Protein AF-A0AA85KS07-F1 (afdb_monomer_lite)

InterPro domains:
  IPR002778 Signal recognition particle, SRP19 subunit [PF01922] (4-51)
  IPR002778 Signal recognition particle, SRP19 subunit [PTHR17453] (4-79)
  IPR036521 Signal recognition particle, subunit SRP19-like superfamily [G3DSA:3.30.56.30] (2-64)
  IPR036521 Signal recognition particle, subunit SRP19-like superfamily [SSF69695] (4-55)

Organism: Trichobilharzia regenti (NCBI:txid157069)

Foldseek 3Di:
DQDADPPDPCRVDPVRRHDDDDDAADPVLAGPDPCDSDPVSVVVVCVVCVVVVVVPDPPPPDDDDDDDDDDDDDDDDDDDD

pLDDT: mean 76.14, std 23.38, range [34.03, 97.0]

Sequence (81 aa):
MLQVHPRERDAFEPMNKWRVRVHLKNDDGTPINEQFPNRQALLLYLGKVIPVIRSKRPQTSGSNTTDQNFQGKKNKRKGKK

Structure (mmCIF, N/CA/C/O backbone):
data_AF-A0AA85KS07-F1
#
_entry.id   AF-A0AA85KS07-F1
#
loop_
_atom_site.group_PDB
_atom_site.id
_atom_site.type_symbol
_atom_site.label_atom_id
_atom_site.label_alt_id
_atom_site.label_comp_id
_atom_site.label_asym_id
_atom_site.label_entity_id
_atom_site.label_seq_id
_atom_site.pdbx_PDB_ins_code
_atom_site.Cartn_x
_atom_site.Cartn_y
_atom_site.Cartn_z
_atom_site.occupancy
_atom_site.B_iso_or_equiv
_atom_site.auth_seq_id
_atom_site.auth_comp_id
_atom_site.auth_asym_id
_atom_site.auth_atom_id
_atom_site.pdbx_PDB_model_num
ATOM 1 N N . MET A 1 1 ? -6.228 6.174 -19.196 1.00 55.50 1 MET A N 1
ATOM 2 C CA . MET A 1 1 ? -4.839 6.647 -19.376 1.00 55.50 1 MET A CA 1
ATOM 3 C C . MET A 1 1 ? -3.996 6.118 -18.222 1.00 55.50 1 MET A C 1
ATOM 5 O O . MET A 1 1 ? -4.363 6.350 -17.072 1.00 55.50 1 MET A O 1
ATOM 9 N N . LEU A 1 2 ? -2.952 5.337 -18.510 1.00 71.44 2 LEU A N 1
ATOM 10 C CA . LEU A 1 2 ? -1.998 4.883 -17.494 1.00 71.44 2 LEU A CA 1
ATOM 11 C C . LEU A 1 2 ? -1.221 6.105 -16.987 1.00 71.44 2 LEU A C 1
ATOM 13 O O . LEU A 1 2 ? -0.774 6.918 -17.793 1.00 71.44 2 LEU A O 1
ATOM 17 N N . GLN A 1 3 ? -1.134 6.272 -15.668 1.00 84.31 3 GLN A N 1
ATOM 18 C CA . GLN A 1 3 ? -0.502 7.438 -15.052 1.00 84.31 3 GLN A CA 1
ATOM 19 C C . GLN A 1 3 ? 0.830 7.038 -14.430 1.00 84.31 3 GLN A C 1
ATOM 21 O O . GLN A 1 3 ? 0.880 6.085 -13.658 1.00 84.31 3 GLN A O 1
ATOM 26 N N . VAL A 1 4 ? 1.872 7.800 -14.753 1.00 91.50 4 VAL A N 1
ATOM 27 C CA . VAL A 1 4 ? 3.202 7.695 -14.148 1.00 91.50 4 VAL A CA 1
ATOM 28 C C . VAL A 1 4 ? 3.213 8.475 -12.834 1.00 91.50 4 VAL A C 1
ATOM 30 O O . VAL A 1 4 ? 2.577 9.529 -12.721 1.00 91.50 4 VAL A O 1
ATOM 33 N N . HIS A 1 5 ? 3.906 7.955 -11.821 1.00 90.56 5 HIS A N 1
ATOM 34 C CA . HIS A 1 5 ? 4.105 8.689 -10.578 1.00 90.56 5 HIS A CA 1
ATOM 35 C C . HIS A 1 5 ? 4.972 9.938 -10.845 1.00 90.56 5 HIS A C 1
ATOM 37 O O . HIS A 1 5 ? 6.016 9.804 -11.471 1.00 90.56 5 HIS A O 1
ATOM 43 N N . PRO A 1 6 ? 4.618 11.146 -1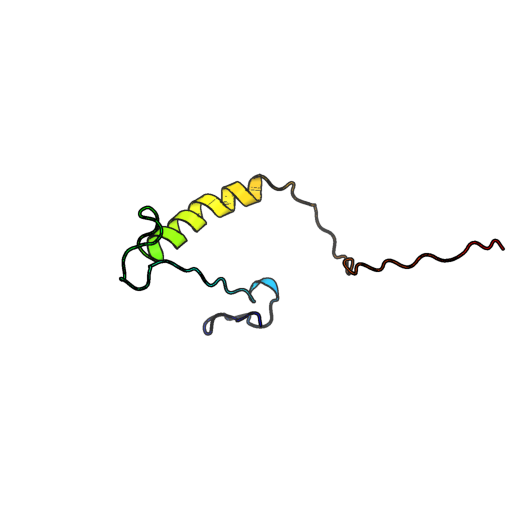0.365 1.00 92.50 6 PRO A N 1
ATOM 44 C CA . PRO A 1 6 ? 5.350 12.374 -10.713 1.00 92.50 6 PRO A CA 1
ATOM 45 C C . PRO A 1 6 ? 6.843 12.388 -10.352 1.00 92.50 6 PRO A C 1
ATOM 47 O O . PRO A 1 6 ? 7.595 13.180 -10.902 1.00 92.50 6 PRO A O 1
ATOM 50 N N . ARG A 1 7 ? 7.268 11.538 -9.407 1.00 93.12 7 ARG A N 1
ATOM 51 C CA . ARG A 1 7 ? 8.677 11.392 -8.991 1.00 93.12 7 ARG A CA 1
ATOM 52 C C . ARG A 1 7 ? 9.409 10.229 -9.670 1.00 93.12 7 ARG A C 1
ATOM 54 O O . ARG A 1 7 ? 10.524 9.914 -9.271 1.00 93.12 7 ARG A O 1
ATOM 61 N N . GLU A 1 8 ? 8.766 9.555 -10.616 1.00 92.94 8 GLU A N 1
ATOM 62 C CA . GLU A 1 8 ? 9.384 8.463 -11.364 1.00 92.94 8 GLU A CA 1
ATOM 63 C C . GLU A 1 8 ? 10.448 9.018 -12.316 1.00 92.94 8 GLU A C 1
ATOM 65 O O . GLU A 1 8 ? 10.170 9.963 -13.056 1.00 92.94 8 GLU A O 1
ATOM 70 N N . ARG A 1 9 ? 11.662 8.455 -12.287 1.00 91.00 9 ARG A N 1
ATOM 71 C CA . ARG A 1 9 ? 12.784 8.948 -13.109 1.00 91.00 9 ARG A CA 1
ATOM 72 C C . ARG A 1 9 ? 12.608 8.542 -14.567 1.00 91.00 9 ARG A C 1
ATOM 74 O O . ARG A 1 9 ? 12.687 9.380 -15.461 1.00 91.00 9 ARG A O 1
ATOM 81 N N . ASP A 1 10 ? 12.279 7.272 -14.780 1.00 90.81 10 ASP A N 1
ATOM 82 C CA . ASP A 1 10 ? 12.150 6.678 -16.107 1.00 90.81 10 ASP A CA 1
ATOM 83 C C . ASP A 1 10 ? 10.681 6.662 -16.531 1.00 90.81 10 ASP A C 1
ATOM 85 O O . ASP A 1 10 ? 10.030 5.620 -16.625 1.00 90.81 10 ASP A O 1
ATOM 89 N N . ALA A 1 11 ? 10.129 7.853 -16.774 1.00 86.94 11 ALA 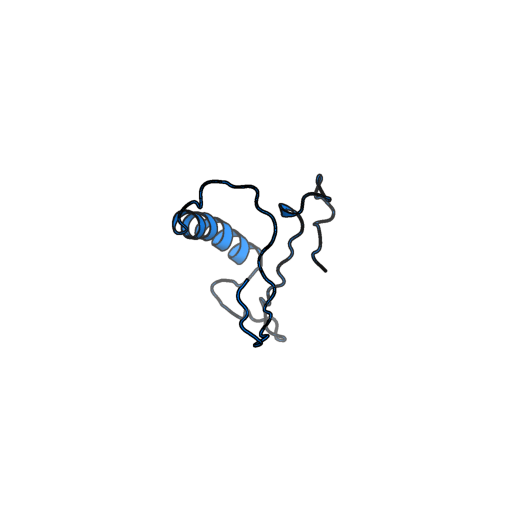A N 1
ATOM 90 C CA . ALA A 1 11 ? 8.709 8.030 -17.087 1.00 86.94 11 ALA A CA 1
ATOM 91 C C . ALA A 1 11 ? 8.275 7.397 -18.424 1.00 86.94 11 ALA A C 1
ATOM 93 O O . ALA A 1 11 ? 7.081 7.183 -18.663 1.00 86.94 11 ALA A O 1
ATOM 94 N N . PHE A 1 12 ? 9.224 7.111 -19.318 1.00 86.38 12 PHE A N 1
ATOM 95 C CA . PHE A 1 12 ? 8.944 6.527 -20.629 1.00 86.38 12 PHE A CA 1
ATOM 96 C C . PHE A 1 12 ? 8.843 5.002 -20.600 1.00 86.38 12 PHE A C 1
ATOM 98 O O . PHE A 1 12 ? 8.105 4.458 -21.429 1.00 86.38 12 PHE A O 1
ATOM 105 N N . GLU A 1 13 ? 9.483 4.351 -19.624 1.00 88.94 13 GLU A N 1
ATOM 106 C CA . GLU A 1 13 ? 9.500 2.898 -19.453 1.00 88.94 13 GLU A CA 1
ATOM 107 C C . GLU A 1 13 ? 8.066 2.355 -19.291 1.00 88.94 13 GLU A C 1
ATOM 109 O O . GLU A 1 13 ? 7.356 2.739 -18.350 1.00 88.94 13 GLU A O 1
ATOM 114 N N . PRO A 1 14 ? 7.587 1.485 -20.203 1.00 85.75 14 PRO A N 1
ATOM 115 C CA . PRO A 1 14 ? 6.247 0.910 -20.123 1.00 85.75 14 PRO A CA 1
ATOM 116 C C . PRO A 1 14 ? 5.941 0.225 -18.786 1.00 85.75 14 PRO A C 1
ATOM 118 O O . PRO A 1 14 ? 4.813 0.322 -18.296 1.00 85.75 14 PRO A O 1
ATOM 121 N N . MET A 1 15 ? 6.932 -0.416 -18.155 1.00 85.88 15 MET A N 1
ATOM 122 C CA . MET A 1 15 ? 6.759 -1.059 -16.846 1.00 85.88 15 MET A CA 1
ATOM 123 C C . MET A 1 15 ? 6.498 -0.082 -15.692 1.00 85.88 15 MET A C 1
ATOM 125 O O . MET A 1 15 ? 5.955 -0.506 -14.675 1.00 85.88 15 MET A O 1
ATOM 129 N N . ASN A 1 16 ? 6.780 1.210 -15.858 1.00 87.19 16 ASN A N 1
ATOM 130 C CA . ASN A 1 16 ? 6.558 2.232 -14.829 1.00 87.19 16 ASN A CA 1
ATOM 131 C C . ASN A 1 16 ? 5.194 2.936 -14.963 1.00 87.19 16 ASN A C 1
ATOM 133 O O . ASN A 1 16 ? 4.776 3.707 -14.095 1.00 87.19 16 ASN A O 1
ATOM 137 N N . LYS A 1 17 ? 4.453 2.661 -16.044 1.00 87.88 17 LYS A N 1
ATOM 138 C CA . LYS A 1 17 ? 3.150 3.271 -16.343 1.00 87.88 17 LYS A CA 1
ATOM 139 C C . LYS A 1 17 ? 2.006 2.467 -15.729 1.00 87.88 17 LYS A C 1
ATOM 141 O O . LYS A 1 17 ? 1.217 1.868 -16.451 1.00 87.88 17 LYS A O 1
ATOM 146 N N . TRP A 1 18 ? 1.859 2.492 -14.405 1.00 86.38 18 TRP A N 1
ATOM 147 C CA . TRP A 1 18 ? 0.741 1.817 -13.733 1.00 86.38 18 TRP A CA 1
ATOM 148 C C . TRP A 1 18 ? 0.177 2.627 -12.572 1.00 86.38 18 TRP A C 1
ATOM 150 O O . TRP A 1 18 ? 0.901 3.187 -11.754 1.00 86.38 18 TRP A O 1
ATOM 160 N N . ARG A 1 19 ? -1.156 2.640 -12.461 1.00 91.94 19 ARG A N 1
ATOM 161 C CA . ARG A 1 19 ? -1.855 3.199 -11.301 1.00 91.94 19 ARG A CA 1
ATOM 162 C C . ARG A 1 19 ? -3.110 2.401 -10.998 1.00 91.94 19 ARG A C 1
ATOM 164 O O . ARG A 1 19 ? -4.020 2.344 -11.822 1.00 91.94 19 ARG A O 1
ATOM 171 N N . VAL A 1 20 ? -3.186 1.876 -9.781 1.00 91.56 20 VAL A N 1
ATOM 172 C CA . VAL A 1 20 ? -4.362 1.166 -9.271 1.00 91.56 20 VAL A CA 1
ATOM 173 C C . VAL A 1 20 ? -5.131 2.091 -8.330 1.00 91.56 20 VAL A C 1
ATOM 175 O O . VAL A 1 20 ? -4.561 2.666 -7.402 1.00 91.56 20 VAL A O 1
ATOM 178 N N . ARG A 1 21 ? -6.431 2.264 -8.583 1.00 93.25 21 ARG A N 1
ATOM 179 C CA . ARG A 1 21 ? -7.343 2.991 -7.689 1.00 93.25 21 ARG A CA 1
ATOM 180 C C . ARG A 1 21 ? -8.095 1.961 -6.857 1.00 93.25 21 ARG A C 1
ATOM 182 O O . ARG A 1 21 ? -8.705 1.065 -7.424 1.00 93.25 21 ARG A O 1
ATOM 189 N N . VAL A 1 22 ? -8.030 2.093 -5.535 1.00 94.56 22 VAL A N 1
ATOM 190 C CA . VAL A 1 22 ? -8.671 1.171 -4.588 1.00 94.56 22 VAL A CA 1
ATOM 191 C C . VAL A 1 22 ? -9.620 1.959 -3.700 1.00 94.56 22 VAL A C 1
ATOM 193 O O . VAL A 1 22 ? -9.250 3.018 -3.186 1.00 94.56 22 VAL A O 1
ATOM 196 N N . HIS A 1 23 ? -10.829 1.433 -3.538 1.00 95.31 23 HIS A N 1
ATOM 197 C CA . HIS A 1 23 ? -11.807 1.927 -2.583 1.00 95.31 23 HIS A CA 1
ATOM 198 C C . HIS A 1 23 ? -11.495 1.310 -1.214 1.00 95.31 23 HIS A C 1
ATOM 200 O O . HIS A 1 23 ? -11.403 0.091 -1.107 1.00 95.31 23 HIS A O 1
ATOM 206 N N . LEU A 1 24 ? -11.246 2.139 -0.197 1.00 95.81 24 LEU A N 1
ATOM 207 C CA . LEU A 1 24 ? -10.824 1.673 1.135 1.00 95.81 24 LEU A CA 1
ATOM 208 C C . LEU A 1 24 ? -11.872 1.901 2.222 1.00 95.81 24 LEU A C 1
ATOM 210 O O . LEU A 1 24 ? -11.908 1.160 3.200 1.00 95.81 24 LEU A O 1
ATOM 214 N N . LYS A 1 25 ? -12.690 2.939 2.072 1.00 96.12 25 LYS A N 1
ATOM 215 C CA . LYS A 1 25 ? -13.649 3.386 3.076 1.00 96.12 25 LYS A CA 1
ATOM 216 C C . LYS A 1 25 ? -14.983 3.638 2.405 1.00 96.12 25 LYS A C 1
ATOM 218 O O . LYS A 1 25 ? -14.966 4.106 1.277 1.00 96.12 25 LYS A O 1
ATOM 223 N N . ASN A 1 26 ? -16.073 3.354 3.102 1.00 95.44 26 ASN A N 1
ATOM 224 C CA . ASN A 1 26 ? -17.410 3.761 2.691 1.00 95.44 26 ASN A CA 1
ATOM 225 C C . ASN A 1 26 ? -17.568 5.283 2.809 1.00 95.44 26 ASN A C 1
ATOM 227 O O . ASN A 1 26 ? -16.704 5.965 3.373 1.00 95.44 26 ASN A O 1
ATOM 231 N N . ASP A 1 27 ? -18.700 5.794 2.335 1.00 95.94 27 ASP A N 1
ATOM 232 C CA . ASP A 1 27 ? -19.044 7.216 2.424 1.00 95.94 27 ASP A CA 1
ATOM 233 C C . ASP A 1 27 ? -19.095 7.707 3.885 1.00 95.94 27 ASP A C 1
ATOM 235 O O . ASP A 1 27 ? -18.674 8.825 4.177 1.00 95.94 27 ASP A O 1
ATOM 239 N N . ASP A 1 28 ? -19.459 6.825 4.824 1.00 95.44 28 ASP A N 1
ATOM 240 C CA . ASP A 1 28 ? -19.464 7.085 6.275 1.00 95.44 28 ASP A CA 1
ATOM 241 C C . ASP A 1 28 ? -18.058 7.088 6.911 1.00 95.44 28 ASP A C 1
ATOM 243 O O . ASP A 1 28 ? -17.894 7.219 8.125 1.00 95.44 28 ASP A O 1
ATOM 247 N N . GLY A 1 29 ? -17.006 6.879 6.115 1.00 92.44 29 GLY A N 1
ATOM 248 C CA . GLY A 1 29 ? -15.615 6.857 6.567 1.00 92.44 29 GLY A CA 1
ATOM 249 C C . GLY A 1 29 ? -15.167 5.553 7.241 1.00 92.44 29 GLY A C 1
ATOM 250 O O . GLY A 1 29 ? -13.971 5.407 7.530 1.00 92.44 29 GLY A O 1
ATOM 251 N N . THR A 1 30 ? -16.075 4.596 7.446 1.00 95.12 30 THR A N 1
ATOM 252 C CA . THR A 1 30 ? -15.766 3.249 7.950 1.00 95.12 30 THR A CA 1
ATOM 253 C C . THR A 1 30 ? -14.985 2.436 6.913 1.00 95.12 30 THR A C 1
ATOM 255 O O . THR A 1 30 ? -15.200 2.604 5.710 1.00 95.12 30 THR A O 1
ATOM 258 N N . PRO A 1 31 ? -14.041 1.573 7.330 1.00 96.56 31 PRO A N 1
ATOM 259 C CA . PRO A 1 31 ? -13.289 0.752 6.389 1.00 96.56 31 PRO A CA 1
ATOM 260 C C . PRO A 1 31 ? -14.192 -0.301 5.734 1.00 96.56 31 PRO A C 1
ATOM 262 O O . PRO A 1 31 ? -14.965 -0.968 6.412 1.00 96.56 31 PRO A O 1
ATOM 265 N N . ILE A 1 32 ? -14.050 -0.489 4.418 1.00 96.06 32 ILE A N 1
ATOM 266 C CA . ILE A 1 32 ? -14.785 -1.527 3.663 1.00 96.06 32 ILE A CA 1
ATOM 267 C C . ILE A 1 32 ? -14.373 -2.926 4.126 1.00 96.06 32 ILE A C 1
ATOM 269 O O . ILE A 1 32 ? -15.176 -3.853 4.146 1.00 96.06 32 ILE A O 1
ATOM 273 N N . ASN A 1 33 ? -13.098 -3.081 4.479 1.00 95.50 33 ASN A N 1
ATOM 274 C CA . ASN A 1 33 ? -12.548 -4.306 5.030 1.00 95.50 33 ASN A CA 1
ATOM 275 C C . ASN A 1 33 ? -11.678 -3.950 6.236 1.00 95.50 33 ASN A C 1
ATOM 277 O O . ASN A 1 33 ? -10.697 -3.215 6.103 1.00 95.50 33 ASN A O 1
ATOM 281 N N . GLU A 1 34 ? -12.020 -4.501 7.397 1.00 95.12 34 GLU A N 1
ATOM 282 C CA . GLU A 1 34 ? -11.326 -4.262 8.666 1.00 95.12 34 GLU A CA 1
ATOM 283 C C . GLU A 1 34 ? -9.854 -4.693 8.645 1.00 95.12 34 GLU A C 1
ATOM 285 O O . GLU A 1 34 ? -9.036 -4.117 9.358 1.00 95.12 34 GLU A O 1
ATOM 290 N N . GLN A 1 35 ? -9.479 -5.647 7.785 1.00 95.06 35 GLN A N 1
ATOM 291 C CA . GLN A 1 35 ? -8.081 -6.055 7.595 1.00 95.06 35 GLN A CA 1
ATOM 292 C C . GLN A 1 35 ? -7.247 -4.981 6.879 1.00 95.06 35 GLN A C 1
ATOM 294 O O . GLN A 1 35 ? -6.020 -4.954 7.002 1.00 95.06 35 GLN A O 1
ATOM 299 N N . PHE A 1 36 ? -7.901 -4.083 6.134 1.00 96.31 36 PHE A N 1
ATOM 300 C CA . PHE A 1 36 ? -7.266 -3.022 5.352 1.00 96.31 36 PHE A CA 1
ATOM 301 C C . PHE A 1 36 ? -7.854 -1.643 5.693 1.00 96.31 36 PHE A C 1
ATOM 303 O O . PHE A 1 36 ? -8.401 -0.968 4.818 1.00 96.31 36 PHE A O 1
ATOM 310 N N . PRO A 1 37 ? -7.703 -1.165 6.943 1.00 94.75 37 PRO A N 1
ATOM 311 C CA . PRO A 1 37 ? -8.335 0.078 7.384 1.00 94.75 37 PRO A CA 1
ATOM 312 C C . PRO A 1 37 ? -7.690 1.332 6.774 1.00 94.75 37 PRO A C 1
ATOM 314 O O . PRO A 1 37 ? -8.271 2.420 6.774 1.00 94.75 37 PRO A O 1
ATOM 317 N N . ASN A 1 38 ? -6.462 1.208 6.262 1.00 94.75 38 ASN A N 1
ATOM 318 C CA . ASN A 1 38 ? -5.707 2.304 5.674 1.00 94.75 38 ASN A CA 1
ATOM 319 C C . ASN A 1 38 ? -4.831 1.835 4.498 1.00 94.75 38 ASN A C 1
ATOM 321 O O . ASN A 1 38 ? -4.640 0.643 4.250 1.00 94.75 38 ASN A O 1
ATOM 325 N N . ARG A 1 39 ? -4.267 2.808 3.770 1.00 95.50 39 ARG A N 1
ATOM 326 C CA . ARG A 1 39 ? -3.400 2.550 2.608 1.00 95.50 39 ARG A CA 1
ATOM 327 C C . ARG A 1 39 ? -2.135 1.775 2.978 1.00 95.50 39 ARG A C 1
ATOM 329 O O . ARG A 1 39 ? -1.694 0.946 2.192 1.00 95.50 39 ARG A O 1
ATOM 336 N N . GLN A 1 40 ? -1.555 2.037 4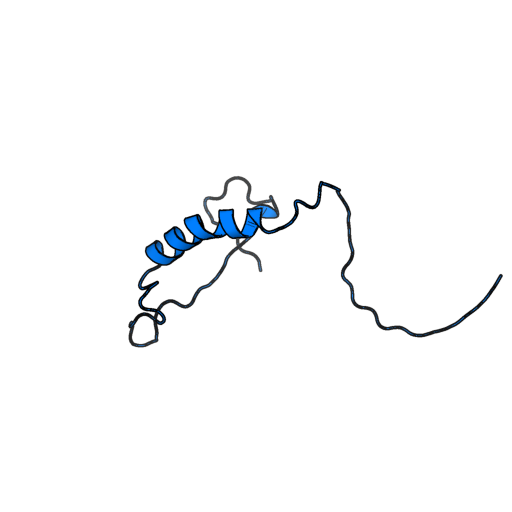.148 1.00 96.50 40 GLN A N 1
ATOM 337 C CA . GLN A 1 40 ? -0.305 1.408 4.573 1.00 96.50 40 GLN A CA 1
ATOM 338 C C . GLN A 1 40 ? -0.483 -0.095 4.818 1.00 96.50 40 GLN A C 1
ATOM 340 O O . GLN A 1 40 ? 0.324 -0.881 4.332 1.00 96.50 40 GLN A O 1
ATOM 345 N N . ALA A 1 41 ? -1.562 -0.501 5.490 1.00 96.62 41 ALA A N 1
ATOM 346 C CA . ALA A 1 41 ? -1.904 -1.903 5.720 1.00 96.62 41 ALA A CA 1
ATOM 347 C C . ALA A 1 41 ? -2.051 -2.670 4.396 1.00 96.62 41 ALA A C 1
ATOM 349 O O . ALA A 1 41 ? -1.478 -3.748 4.231 1.00 96.62 41 ALA A O 1
ATOM 350 N N . LEU A 1 42 ? -2.736 -2.069 3.416 1.00 96.12 42 LEU A N 1
ATOM 351 C CA . LEU A 1 42 ? -2.872 -2.640 2.077 1.00 96.12 42 LEU A CA 1
ATOM 352 C C . LEU A 1 42 ? -1.512 -2.789 1.372 1.00 96.12 42 LEU A C 1
ATOM 354 O O . LEU A 1 42 ? -1.212 -3.852 0.832 1.00 96.12 42 LEU A O 1
ATOM 358 N N . LEU A 1 43 ? -0.674 -1.747 1.386 1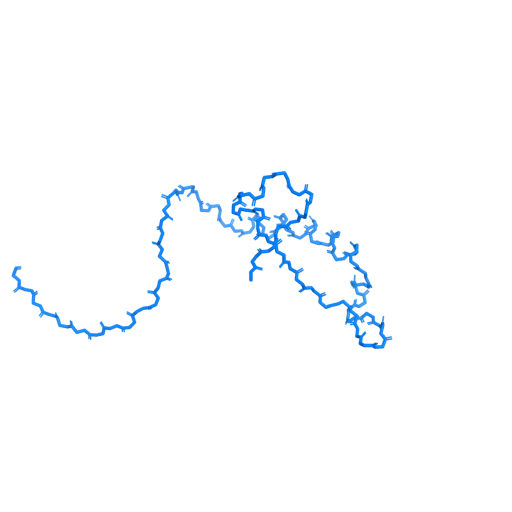.00 96.12 43 LEU A N 1
ATOM 35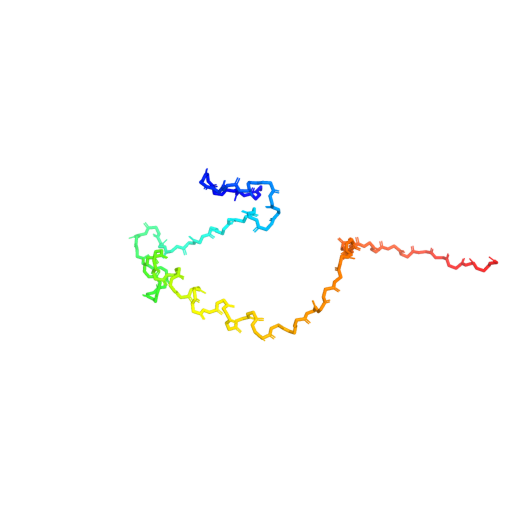9 C CA . LEU A 1 43 ? 0.644 -1.774 0.740 1.00 96.12 43 LEU A CA 1
ATOM 360 C C . LEU A 1 43 ? 1.581 -2.814 1.374 1.00 96.12 43 LEU A C 1
ATOM 362 O O . LEU A 1 43 ? 2.272 -3.533 0.653 1.00 96.12 43 LEU A O 1
ATOM 366 N N . LEU A 1 44 ? 1.565 -2.946 2.703 1.00 97.00 44 LEU A N 1
ATOM 367 C CA . LEU A 1 44 ? 2.342 -3.961 3.421 1.00 97.00 44 LEU A CA 1
ATOM 368 C C . LEU A 1 44 ? 1.899 -5.381 3.060 1.00 97.00 44 LEU A C 1
ATOM 370 O O . LEU A 1 44 ? 2.737 -6.260 2.858 1.00 97.00 44 LEU A O 1
ATOM 374 N N . TYR A 1 45 ? 0.591 -5.612 2.948 1.00 96.25 45 TYR A N 1
ATOM 375 C CA . TYR A 1 45 ? 0.058 -6.897 2.506 1.00 96.25 45 TYR A CA 1
ATOM 376 C C . TYR A 1 45 ? 0.473 -7.223 1.068 1.00 96.25 45 TYR A C 1
ATOM 378 O O . TYR A 1 45 ? 0.955 -8.324 0.804 1.00 96.25 45 TYR A O 1
ATOM 386 N N . LEU A 1 46 ? 0.382 -6.253 0.153 1.00 95.25 46 LEU A N 1
ATOM 387 C CA . LEU A 1 46 ? 0.837 -6.424 -1.229 1.00 95.25 46 LEU A CA 1
ATOM 388 C C . LEU A 1 46 ? 2.324 -6.793 -1.299 1.00 95.25 46 LEU A C 1
ATOM 390 O O . LEU A 1 46 ? 2.682 -7.708 -2.040 1.00 95.25 46 LEU A O 1
ATOM 394 N N . GLY A 1 47 ? 3.171 -6.159 -0.483 1.00 95.25 47 GLY A N 1
ATOM 395 C CA . GLY A 1 47 ? 4.593 -6.501 -0.382 1.00 95.25 47 GLY A CA 1
ATOM 396 C C . GLY A 1 47 ? 4.847 -7.963 0.006 1.00 95.25 47 GLY A C 1
ATOM 397 O O . GLY A 1 47 ? 5.781 -8.577 -0.503 1.00 95.25 47 GLY A O 1
ATOM 398 N N . LYS A 1 48 ? 3.985 -8.555 0.845 1.00 95.00 48 LYS A N 1
ATOM 399 C CA . LYS A 1 48 ? 4.068 -9.975 1.236 1.00 95.00 48 LYS A CA 1
ATOM 400 C C . LYS A 1 48 ? 3.525 -10.919 0.162 1.00 95.00 48 LYS A C 1
ATOM 402 O O . LYS A 1 48 ? 4.058 -12.008 -0.032 1.00 95.00 48 LYS A O 1
ATOM 407 N N . VAL A 1 49 ? 2.459 -10.523 -0.530 1.00 94.94 49 VAL A N 1
ATOM 408 C CA . VAL A 1 49 ? 1.708 -11.409 -1.433 1.00 94.94 49 VAL A CA 1
ATOM 409 C C . VAL A 1 49 ? 2.270 -11.440 -2.853 1.00 94.94 49 VAL A C 1
ATOM 411 O O . VAL A 1 49 ? 2.272 -12.500 -3.480 1.00 94.94 49 VAL A O 1
ATOM 414 N N . ILE A 1 50 ? 2.783 -10.320 -3.372 1.00 92.12 50 ILE A N 1
ATOM 415 C CA . ILE A 1 50 ? 3.324 -10.242 -4.741 1.00 92.12 50 ILE A CA 1
ATOM 416 C C . ILE A 1 50 ? 4.429 -11.285 -4.999 1.00 92.12 50 ILE A C 1
ATOM 418 O O . ILE A 1 50 ? 4.340 -11.964 -6.027 1.00 92.12 50 ILE A O 1
ATOM 422 N N . PRO A 1 51 ? 5.422 -11.489 -4.107 1.00 90.75 51 PRO A N 1
ATOM 423 C CA . PRO A 1 51 ? 6.442 -12.520 -4.305 1.00 90.75 51 PRO A CA 1
ATOM 424 C C . PRO A 1 51 ? 5.841 -13.925 -4.436 1.00 90.75 51 PRO A C 1
ATOM 426 O O . PRO A 1 51 ? 6.230 -14.682 -5.324 1.00 90.75 51 PRO A O 1
ATOM 429 N N . VAL A 1 52 ? 4.837 -14.238 -3.608 1.00 91.06 52 VAL A N 1
ATOM 430 C CA . VAL A 1 52 ? 4.142 -15.534 -3.595 1.00 91.06 52 VAL A CA 1
ATOM 431 C C . VAL A 1 52 ? 3.328 -15.750 -4.872 1.00 91.06 52 VAL A C 1
ATOM 433 O O . VAL A 1 52 ? 3.281 -16.856 -5.399 1.00 91.06 52 VAL A O 1
ATOM 436 N N . ILE A 1 53 ? 2.674 -14.712 -5.395 1.00 87.44 53 ILE A N 1
ATOM 437 C CA . ILE A 1 53 ? 1.927 -14.813 -6.658 1.00 87.44 53 ILE A CA 1
ATOM 438 C C . ILE A 1 53 ? 2.887 -14.941 -7.846 1.00 87.44 53 ILE A C 1
ATOM 440 O O . ILE A 1 53 ? 2.606 -15.694 -8.778 1.00 87.44 53 ILE A O 1
ATOM 444 N N . ARG A 1 54 ? 4.019 -14.225 -7.826 1.00 82.75 54 ARG A N 1
ATOM 445 C CA . ARG A 1 54 ? 5.014 -14.269 -8.904 1.00 82.75 54 ARG A CA 1
ATOM 446 C C . ARG A 1 54 ? 5.701 -15.634 -8.986 1.00 82.75 54 ARG A C 1
ATOM 448 O O . ARG A 1 54 ? 5.864 -16.126 -10.094 1.00 82.75 54 ARG A O 1
ATOM 455 N N . SER A 1 55 ? 6.051 -16.260 -7.860 1.00 76.19 55 SER A N 1
ATOM 456 C CA . SER A 1 55 ? 6.678 -17.594 -7.851 1.00 76.19 55 SER A CA 1
ATOM 457 C C . SER A 1 55 ? 5.747 -18.713 -8.328 1.00 76.19 55 SER A C 1
ATOM 459 O O . SER A 1 55 ? 6.214 -19.721 -8.845 1.00 76.19 55 SER A O 1
ATOM 461 N N . LYS A 1 56 ? 4.428 -18.527 -8.197 1.00 67.06 56 LYS A N 1
ATOM 462 C CA . LYS A 1 56 ? 3.409 -19.471 -8.680 1.00 67.06 56 LYS A CA 1
ATOM 463 C C . LYS A 1 56 ? 3.191 -19.426 -10.191 1.00 67.06 56 LYS A C 1
ATOM 465 O O . LYS A 1 56 ? 2.563 -20.331 -10.733 1.00 67.06 56 LYS A O 1
ATOM 470 N N . ARG A 1 57 ? 3.659 -18.380 -10.878 1.00 67.12 57 ARG A N 1
ATOM 471 C CA . ARG A 1 57 ? 3.604 -18.332 -12.341 1.00 67.12 57 ARG A CA 1
ATOM 472 C C . ARG A 1 57 ? 4.840 -19.053 -12.878 1.00 67.12 57 ARG A C 1
ATOM 474 O O . ARG A 1 57 ? 5.941 -18.668 -12.484 1.00 67.12 57 ARG A O 1
ATOM 481 N N . PRO A 1 58 ? 4.700 -20.062 -13.760 1.00 58.72 58 PRO A N 1
ATOM 482 C CA . PRO A 1 58 ? 5.860 -20.584 -14.463 1.00 58.72 58 PRO A CA 1
ATOM 483 C C . PRO A 1 58 ? 6.545 -19.402 -15.146 1.00 58.72 58 PRO A C 1
ATOM 485 O O . PRO A 1 58 ? 5.883 -18.599 -15.809 1.00 58.72 58 PRO A O 1
ATOM 488 N N . GLN A 1 59 ? 7.848 -19.254 -14.906 1.00 58.50 59 GLN A N 1
ATOM 489 C CA . GLN A 1 59 ? 8.681 -18.301 -15.625 1.00 58.50 59 GLN A CA 1
ATOM 490 C C . GLN A 1 59 ? 8.564 -18.684 -17.097 1.00 58.50 59 GLN A C 1
ATOM 492 O O . GLN A 1 59 ? 9.191 -19.644 -17.537 1.00 58.50 59 GLN A O 1
ATOM 497 N N . THR A 1 60 ? 7.713 -17.995 -17.853 1.00 49.28 60 THR A N 1
ATOM 498 C CA . THR A 1 60 ? 7.785 -18.045 -19.306 1.00 49.28 60 THR A CA 1
ATOM 499 C C . THR A 1 60 ? 9.119 -17.404 -19.650 1.00 49.28 60 THR A C 1
ATOM 501 O O . THR A 1 60 ? 9.256 -16.180 -19.648 1.00 49.28 60 THR A O 1
ATOM 504 N N . SER A 1 61 ? 10.122 -18.264 -19.806 1.00 42.69 61 SER A N 1
ATOM 505 C CA . SER A 1 61 ? 11.460 -17.958 -20.281 1.00 42.69 61 SER A CA 1
ATOM 506 C C . SER A 1 61 ? 11.373 -17.045 -21.497 1.00 42.69 61 SER A C 1
ATOM 508 O O . SER A 1 61 ? 10.514 -17.237 -22.356 1.00 42.69 61 SER A O 1
ATOM 510 N N . GLY A 1 62 ? 12.238 -16.033 -21.515 1.00 48.44 62 GLY A N 1
ATOM 511 C CA . GLY A 1 62 ? 12.144 -14.880 -22.396 1.00 48.44 62 GLY A CA 1
ATOM 512 C C . GLY A 1 62 ? 11.869 -15.196 -23.864 1.00 48.44 62 GLY A C 1
ATOM 513 O O . GLY A 1 62 ? 12.483 -16.071 -24.464 1.00 48.44 62 GLY A O 1
ATOM 514 N N . SER A 1 63 ? 11.006 -14.384 -24.464 1.00 36.03 63 SER A N 1
ATOM 515 C CA . SER A 1 63 ? 11.191 -13.962 -25.845 1.00 36.03 63 SER A CA 1
ATOM 516 C C . SER A 1 63 ? 10.561 -12.587 -26.029 1.00 36.03 63 SER A C 1
ATOM 518 O O . SER A 1 63 ? 9.421 -12.344 -25.635 1.00 36.03 63 SER A O 1
ATOM 520 N N . ASN A 1 64 ? 11.332 -11.686 -26.627 1.00 45.88 64 ASN A N 1
ATOM 521 C CA . ASN A 1 64 ? 10.789 -10.605 -27.428 1.00 45.88 64 ASN A CA 1
ATOM 522 C C . ASN A 1 64 ? 9.853 -11.220 -28.478 1.00 45.88 64 ASN A C 1
ATOM 524 O O . ASN A 1 64 ? 10.338 -11.850 -29.409 1.00 45.88 64 ASN A O 1
ATOM 528 N N . THR A 1 65 ? 8.545 -11.057 -28.332 1.00 36.94 65 THR A N 1
ATOM 529 C CA . THR A 1 65 ? 7.549 -11.160 -29.412 1.00 36.94 65 THR A CA 1
ATOM 530 C C . THR A 1 65 ? 6.365 -10.299 -28.959 1.00 36.94 65 THR A C 1
ATOM 532 O O . THR A 1 65 ? 5.737 -10.561 -27.939 1.00 36.94 65 THR A O 1
ATOM 535 N N . THR A 1 66 ? 6.237 -9.071 -29.461 1.00 42.12 66 THR A N 1
ATOM 536 C CA . THR A 1 66 ? 5.489 -8.739 -30.686 1.00 42.12 66 THR A CA 1
ATOM 537 C C . THR A 1 66 ? 4.159 -9.488 -30.752 1.00 42.12 66 THR A C 1
ATOM 539 O O . THR A 1 66 ? 4.144 -10.695 -30.955 1.00 42.12 66 THR A O 1
ATOM 542 N N . ASP A 1 67 ? 3.078 -8.725 -30.574 1.00 45.88 67 ASP A N 1
ATOM 543 C CA . ASP A 1 67 ? 1.719 -8.956 -31.068 1.00 45.88 67 ASP A CA 1
ATOM 544 C C . ASP A 1 67 ? 1.140 -10.370 -30.988 1.00 45.88 67 ASP A C 1
ATOM 546 O O . ASP A 1 67 ? 1.470 -11.217 -31.803 1.00 45.88 67 ASP A O 1
ATOM 550 N N . GLN A 1 68 ? 0.119 -10.556 -30.147 1.00 42.56 68 GLN A N 1
ATOM 551 C CA . GLN A 1 68 ? -1.121 -11.241 -30.541 1.00 42.56 68 GLN A CA 1
ATOM 552 C C . GLN A 1 68 ? -2.182 -11.061 -29.442 1.00 42.56 68 GLN A C 1
ATOM 554 O O . GLN A 1 68 ? -2.277 -11.860 -28.513 1.00 42.56 68 GLN A O 1
ATOM 559 N N . ASN A 1 69 ? -3.033 -10.041 -29.569 1.00 34.62 69 ASN A N 1
ATOM 560 C CA . ASN A 1 69 ? -4.441 -10.211 -29.209 1.00 34.62 69 ASN A CA 1
ATOM 561 C C . ASN A 1 69 ? -5.317 -9.220 -29.983 1.00 34.62 69 ASN A C 1
ATOM 563 O O . ASN A 1 69 ? -5.616 -8.133 -29.497 1.00 34.62 69 ASN A O 1
ATOM 567 N N . PHE A 1 70 ? -5.761 -9.614 -31.176 1.00 34.75 70 PHE A N 1
ATOM 568 C CA . PHE A 1 70 ? -7.032 -9.121 -31.691 1.00 34.75 70 PHE A CA 1
ATOM 569 C C . PHE A 1 70 ? -7.913 -10.294 -32.102 1.00 34.75 70 PHE A C 1
ATOM 571 O O . PHE A 1 70 ? -7.686 -10.989 -33.090 1.00 34.75 70 PHE A O 1
ATOM 578 N N . GLN A 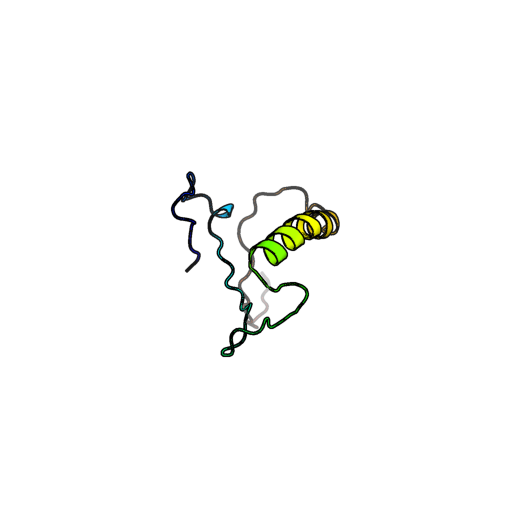1 71 ? -8.952 -10.476 -31.292 1.00 39.59 71 GLN A N 1
ATOM 579 C CA . GLN A 1 71 ? -10.191 -11.142 -31.646 1.00 39.59 71 GLN A CA 1
ATOM 580 C C . GLN A 1 71 ? -10.651 -10.704 -33.041 1.00 39.59 71 GLN A C 1
ATOM 582 O O . GLN A 1 71 ? -10.946 -9.535 -33.277 1.00 39.59 71 GLN A O 1
ATOM 587 N N . GLY A 1 72 ? -10.777 -11.666 -33.950 1.00 34.75 72 GLY A N 1
ATOM 588 C CA . GLY A 1 72 ? -11.333 -11.452 -35.277 1.00 34.75 72 GLY A CA 1
ATOM 589 C C . GLY A 1 72 ? -12.056 -12.698 -35.763 1.00 34.75 72 GLY A C 1
ATOM 590 O O . GLY A 1 72 ? -11.512 -13.483 -36.530 1.00 34.75 72 GLY A O 1
ATOM 591 N N . LYS A 1 73 ? -13.311 -12.878 -35.334 1.00 42.72 73 LYS A N 1
ATOM 592 C CA . LYS A 1 73 ? -14.267 -13.748 -36.034 1.00 42.72 73 LYS A CA 1
ATOM 593 C C . LYS A 1 73 ? -14.349 -13.296 -37.499 1.00 42.72 73 LYS A C 1
ATOM 595 O O . LYS A 1 73 ? -14.936 -12.252 -37.774 1.00 42.72 73 LYS A O 1
ATOM 600 N N . LYS A 1 74 ? -13.857 -14.098 -38.447 1.00 35.75 74 LYS A N 1
ATOM 601 C CA . LYS A 1 74 ? -14.324 -14.029 -39.840 1.00 35.75 74 LYS A CA 1
ATOM 602 C C . LYS A 1 74 ? -14.177 -15.371 -40.554 1.00 35.75 74 LYS A C 1
ATOM 604 O O . LYS A 1 74 ? -13.129 -15.724 -41.078 1.00 35.75 74 LYS A O 1
ATOM 609 N N . ASN A 1 75 ? -15.288 -16.100 -40.610 1.00 43.25 75 ASN A N 1
ATOM 610 C CA . ASN A 1 75 ? -15.519 -17.136 -41.611 1.00 43.25 75 ASN A CA 1
ATOM 611 C C . ASN A 1 75 ? -15.373 -16.536 -43.023 1.00 43.25 75 ASN A C 1
ATOM 613 O O . ASN A 1 75 ? -16.120 -15.611 -43.343 1.00 43.25 75 ASN A O 1
ATOM 617 N N . LYS A 1 76 ? -14.512 -17.103 -43.885 1.00 40.53 76 LYS A N 1
ATOM 618 C CA . LYS A 1 76 ? -14.842 -17.487 -45.281 1.00 40.53 76 LYS A CA 1
ATOM 619 C C . LYS A 1 76 ? -13.624 -18.022 -46.064 1.00 40.53 76 LYS A C 1
ATOM 621 O O . LYS A 1 76 ? -12.716 -17.272 -46.380 1.00 40.53 76 LYS A O 1
ATOM 626 N N . ARG A 1 77 ? -13.794 -19.267 -46.535 1.00 43.59 77 ARG A N 1
ATOM 627 C CA . ARG A 1 77 ? -13.451 -19.805 -47.877 1.00 43.59 77 ARG A CA 1
ATOM 628 C C . ARG A 1 77 ? -11.998 -20.201 -48.213 1.00 43.59 77 ARG A C 1
ATOM 630 O O . ARG A 1 77 ? -11.206 -19.410 -48.691 1.00 43.59 77 ARG A O 1
ATOM 637 N N . LYS A 1 78 ? -11.762 -21.516 -48.087 1.00 42.28 78 LYS A N 1
ATOM 638 C CA . LYS A 1 78 ? -11.388 -22.514 -49.124 1.00 42.28 78 LYS A CA 1
ATOM 639 C C . LYS A 1 78 ? -10.857 -22.011 -50.491 1.00 42.28 78 LYS A C 1
ATOM 641 O O . LYS A 1 78 ? -11.604 -21.390 -51.242 1.00 42.28 78 LYS A O 1
ATOM 646 N N . GLY A 1 79 ? -9.664 -22.502 -50.852 1.00 40.00 79 GLY A N 1
ATOM 647 C CA . GLY A 1 79 ? -9.063 -22.596 -52.201 1.00 40.00 79 GLY A CA 1
ATOM 648 C C . GLY A 1 79 ? -7.535 -22.523 -52.063 1.00 40.00 79 GLY A C 1
ATOM 649 O O . GLY A 1 79 ? -7.043 -21.488 -51.653 1.00 40.00 79 GLY A O 1
ATOM 650 N N . LYS A 1 80 ? -6.732 -23.594 -52.124 1.00 39.00 80 LYS A N 1
ATOM 651 C CA . LYS A 1 80 ? -6.448 -24.554 -53.210 1.00 39.00 80 LYS A CA 1
ATOM 652 C C . LYS A 1 80 ? -5.972 -23.879 -54.507 1.00 39.00 80 LYS A C 1
ATOM 654 O O . LYS A 1 80 ? -6.751 -23.775 -55.450 1.00 39.00 80 LYS A O 1
ATOM 659 N N . LYS A 1 81 ? -4.702 -23.471 -54.532 1.00 34.03 81 LYS A N 1
ATOM 660 C CA . LYS A 1 81 ? -3.696 -23.744 -55.573 1.00 34.03 81 LYS A CA 1
ATOM 661 C C . LYS A 1 81 ? -2.344 -23.224 -55.105 1.00 34.03 81 LYS A C 1
ATOM 663 O O . LYS A 1 81 ? -2.347 -22.151 -54.469 1.00 34.03 81 LYS A O 1
#

Radius of gyration: 21.21 Å; chains: 1; bounding box: 32×37×64 Å

Secondary structure (DSSP, 8-state):
-----TT-S-TT-GGG--------B-TTS-BSSTT-SSHHHHHHHHHHHHHHHHHTS------------------------